Protein AF-D6CMJ1-F1 (afdb_monomer_lite)

pLDDT: mean 75.97, std 18.3, range [35.62, 95.44]

Foldseek 3Di:
DDDWDKDKDWDQAQFWIKIWIATPPGDIDIDIWGQAKAWDPDCPVVVVCVVVVNDQWDWDADPNTTIITGHVRVVVPGDPDCVNHPDPPPPPPPPDDPDDDDDDDD

Structure (mmCIF, N/CA/C/O backbone):
data_AF-D6CMJ1-F1
#
_entry.id   AF-D6CMJ1-F1
#
loop_
_atom_site.group_PDB
_atom_site.id
_atom_site.type_symbol
_atom_site.label_atom_id
_atom_site.label_alt_id
_atom_site.label_comp_id
_atom_site.label_asym_id
_atom_site.label_entity_id
_atom_site.label_seq_id
_atom_site.pdbx_PDB_ins_code
_atom_site.Cartn_x
_atom_site.Cartn_y
_atom_site.Cartn_z
_atom_site.occupancy
_atom_site.B_iso_or_equiv
_atom_site.auth_seq_id
_atom_site.auth_comp_id
_atom_site.auth_asym_id
_atom_site.auth_atom_id
_atom_site.pdbx_PDB_model_num
ATOM 1 N N . MET A 1 1 ? -1.818 -1.171 -29.687 1.00 61.31 1 MET A N 1
ATOM 2 C CA . MET A 1 1 ? -1.614 -0.853 -28.257 1.00 61.31 1 MET A CA 1
ATOM 3 C C . MET A 1 1 ? -0.460 -1.715 -27.769 1.00 61.31 1 MET A C 1
ATOM 5 O O . MET A 1 1 ? -0.525 -2.919 -27.978 1.00 61.31 1 MET A O 1
ATOM 9 N N . ALA A 1 2 ? 0.617 -1.130 -27.243 1.00 77.62 2 ALA A N 1
ATOM 10 C CA . ALA A 1 2 ? 1.718 -1.914 -26.682 1.00 77.62 2 ALA A CA 1
ATOM 11 C C . ALA A 1 2 ? 1.288 -2.490 -25.324 1.00 77.62 2 ALA A C 1
ATOM 13 O O . ALA A 1 2 ? 0.686 -1.778 -24.522 1.00 77.62 2 ALA A O 1
ATOM 14 N N . VAL A 1 3 ? 1.559 -3.773 -25.086 1.00 80.19 3 VAL A N 1
ATOM 15 C CA . VAL A 1 3 ? 1.298 -4.420 -23.794 1.00 80.19 3 VAL A CA 1
ATOM 16 C C . VAL A 1 3 ? 2.490 -4.140 -22.886 1.00 80.19 3 VAL A C 1
ATOM 18 O O . VAL A 1 3 ? 3.606 -4.533 -23.218 1.00 80.19 3 VAL A O 1
ATOM 21 N N . ILE A 1 4 ? 2.260 -3.473 -21.755 1.00 80.88 4 ILE A N 1
ATOM 22 C CA . ILE A 1 4 ? 3.272 -3.321 -20.704 1.00 80.88 4 ILE A CA 1
ATOM 23 C C . ILE A 1 4 ? 3.167 -4.543 -19.791 1.00 80.88 4 ILE A C 1
ATOM 25 O O . ILE A 1 4 ? 2.099 -4.810 -19.240 1.00 80.88 4 ILE A O 1
ATOM 29 N N . ARG A 1 5 ? 4.263 -5.294 -19.655 1.00 87.94 5 ARG A N 1
ATOM 30 C CA . ARG A 1 5 ? 4.379 -6.400 -18.701 1.00 87.94 5 ARG A CA 1
ATOM 31 C C . ARG A 1 5 ? 5.159 -5.947 -17.478 1.00 87.94 5 ARG A C 1
ATOM 33 O O . ARG A 1 5 ? 6.127 -5.199 -17.603 1.00 87.94 5 ARG A O 1
ATOM 40 N N . PHE A 1 6 ? 4.720 -6.427 -16.322 1.00 89.25 6 PHE A N 1
ATOM 41 C CA . PHE A 1 6 ? 5.407 -6.245 -15.055 1.00 89.25 6 PHE A CA 1
ATOM 42 C C . PHE A 1 6 ? 5.848 -7.607 -14.537 1.00 89.25 6 PHE A C 1
ATOM 44 O O . PHE A 1 6 ? 5.040 -8.535 -14.476 1.00 89.25 6 PHE A O 1
ATOM 51 N N . ASN A 1 7 ? 7.111 -7.705 -14.144 1.00 90.38 7 ASN A N 1
ATOM 52 C CA . ASN A 1 7 ? 7.606 -8.809 -13.337 1.00 90.38 7 ASN A CA 1
ATOM 53 C C . ASN A 1 7 ? 7.475 -8.377 -11.877 1.00 90.38 7 ASN A C 1
ATOM 55 O O . ASN A 1 7 ? 7.962 -7.307 -11.522 1.00 90.38 7 ASN A O 1
ATOM 59 N N . LEU A 1 8 ? 6.781 -9.168 -11.058 1.00 93.81 8 LEU A N 1
ATOM 60 C CA . LEU A 1 8 ? 6.496 -8.851 -9.659 1.00 93.81 8 LEU A CA 1
ATOM 61 C C . LEU A 1 8 ? 6.908 -10.023 -8.766 1.00 93.81 8 LEU A C 1
ATOM 63 O O . LEU A 1 8 ? 6.419 -11.139 -8.938 1.00 93.81 8 LEU A O 1
ATOM 67 N N . GLY A 1 9 ? 7.771 -9.749 -7.793 1.00 94.38 9 GLY A N 1
ATOM 68 C CA . GLY A 1 9 ? 8.069 -10.631 -6.669 1.00 94.38 9 GLY A CA 1
ATOM 69 C C . GLY A 1 9 ? 7.461 -10.073 -5.385 1.00 94.38 9 GLY A C 1
ATOM 70 O O . GLY A 1 9 ? 7.625 -8.890 -5.088 1.00 94.38 9 GLY A O 1
ATOM 71 N N . LEU A 1 10 ? 6.771 -10.922 -4.621 1.00 94.00 10 LEU A N 1
ATOM 72 C CA . LEU A 1 10 ? 6.182 -10.571 -3.328 1.00 94.00 10 LEU A CA 1
ATOM 73 C C . LEU A 1 10 ? 6.702 -11.513 -2.238 1.00 94.00 10 LEU A C 1
ATOM 75 O O . LEU A 1 10 ? 6.622 -12.731 -2.378 1.00 94.00 10 LEU A O 1
ATOM 79 N N . ASP A 1 11 ? 7.191 -10.933 -1.146 1.00 90.94 11 ASP A N 1
ATOM 80 C CA . ASP A 1 1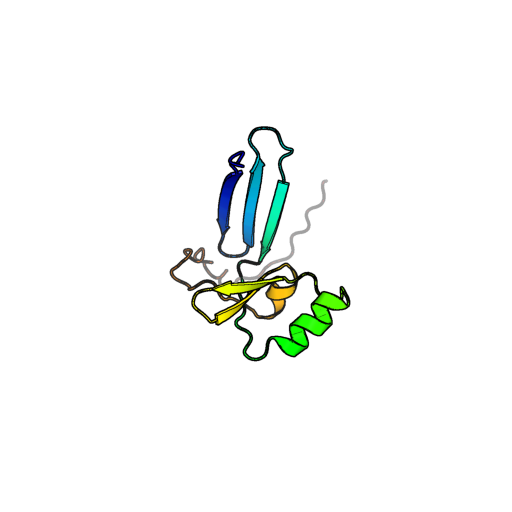1 ? 7.508 -11.612 0.111 1.00 90.94 11 ASP A CA 1
ATOM 81 C C . ASP A 1 11 ? 6.558 -11.079 1.185 1.00 90.94 11 ASP A C 1
ATOM 83 O O . ASP A 1 11 ? 6.734 -9.976 1.709 1.00 90.94 11 ASP A O 1
ATOM 87 N N . VAL A 1 12 ? 5.505 -11.842 1.469 1.00 87.44 12 VAL A N 1
ATOM 88 C CA . VAL A 1 12 ? 4.499 -11.467 2.461 1.00 87.44 12 VAL A CA 1
ATOM 89 C C . VAL A 1 12 ? 4.912 -12.070 3.799 1.00 87.44 12 VAL A C 1
ATOM 91 O O . VAL A 1 12 ? 4.802 -13.276 4.015 1.00 87.44 12 VAL A O 1
ATOM 94 N N . GLY A 1 13 ? 5.417 -11.222 4.693 1.00 82.38 13 GLY A N 1
ATOM 95 C CA . GLY A 1 13 ? 5.846 -11.602 6.032 1.00 82.38 13 GLY A CA 1
ATOM 96 C C . GLY A 1 13 ? 4.873 -11.141 7.114 1.00 82.38 13 GLY A C 1
ATOM 97 O O . GLY A 1 13 ? 4.072 -10.229 6.921 1.00 82.38 13 GLY A O 1
ATOM 98 N N . TYR A 1 14 ? 4.976 -11.755 8.294 1.00 76.56 14 TYR A N 1
ATOM 99 C CA . TYR A 1 14 ? 4.093 -11.469 9.430 1.00 76.56 14 TYR A CA 1
ATOM 100 C C . TYR A 1 14 ? 4.154 -9.997 9.884 1.00 76.56 14 TYR A C 1
ATOM 102 O O . TYR A 1 14 ? 3.133 -9.402 10.205 1.00 76.56 14 TYR A O 1
ATOM 110 N N . GLY A 1 15 ? 5.350 -9.397 9.899 1.00 80.44 15 GLY A N 1
ATOM 111 C CA . GLY A 1 15 ? 5.524 -7.987 10.267 1.00 80.44 15 GLY A CA 1
ATOM 112 C C . GLY A 1 15 ? 5.495 -7.031 9.076 1.00 80.44 15 GLY A C 1
ATOM 113 O O . GLY A 1 15 ? 4.952 -5.937 9.178 1.00 80.44 15 GLY A O 1
ATOM 114 N N . ASN A 1 16 ? 6.076 -7.446 7.951 1.00 87.06 16 ASN A N 1
ATOM 115 C CA . ASN A 1 16 ? 6.250 -6.598 6.778 1.00 87.06 16 ASN A CA 1
ATOM 116 C C . ASN A 1 16 ? 5.995 -7.385 5.499 1.00 87.06 16 ASN A C 1
ATOM 118 O O . ASN A 1 16 ? 6.396 -8.546 5.395 1.00 87.06 16 ASN A O 1
ATOM 122 N N . THR A 1 17 ? 5.422 -6.709 4.514 1.00 89.50 17 THR A N 1
ATOM 123 C CA . THR A 1 17 ? 5.306 -7.176 3.138 1.00 89.50 17 THR A CA 1
ATOM 124 C C . THR A 1 17 ? 6.331 -6.439 2.292 1.00 89.50 17 THR A C 1
ATOM 126 O O . THR A 1 17 ? 6.445 -5.213 2.361 1.00 89.50 17 THR A O 1
ATOM 129 N N . LYS A 1 18 ? 7.098 -7.192 1.506 1.00 92.69 18 LYS A N 1
ATOM 130 C CA . LYS A 1 18 ? 8.097 -6.657 0.583 1.00 92.69 18 LYS A CA 1
ATOM 131 C C . LYS A 1 18 ? 7.666 -6.949 -0.843 1.00 92.69 18 LYS A C 1
ATOM 133 O O . LYS A 1 18 ? 7.256 -8.066 -1.153 1.00 92.69 18 LYS A O 1
ATOM 138 N N . GLY A 1 19 ? 7.778 -5.950 -1.700 1.00 94.31 19 GLY A N 1
ATOM 139 C CA . GLY A 1 19 ? 7.531 -6.081 -3.127 1.00 94.31 19 GLY A CA 1
ATOM 140 C C . GLY A 1 19 ? 8.750 -5.640 -3.913 1.00 94.31 19 GLY A C 1
ATOM 141 O O . GLY A 1 19 ? 9.401 -4.664 -3.543 1.00 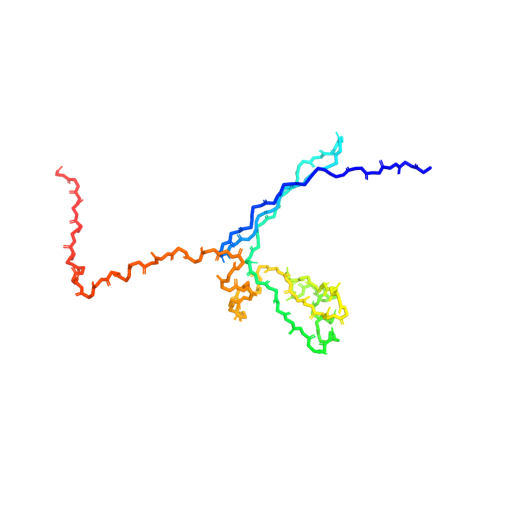94.31 19 GLY A O 1
ATOM 142 N N . VAL A 1 20 ? 9.038 -6.349 -4.997 1.00 95.44 20 VAL A N 1
ATOM 143 C CA . VAL A 1 20 ? 10.031 -5.963 -5.999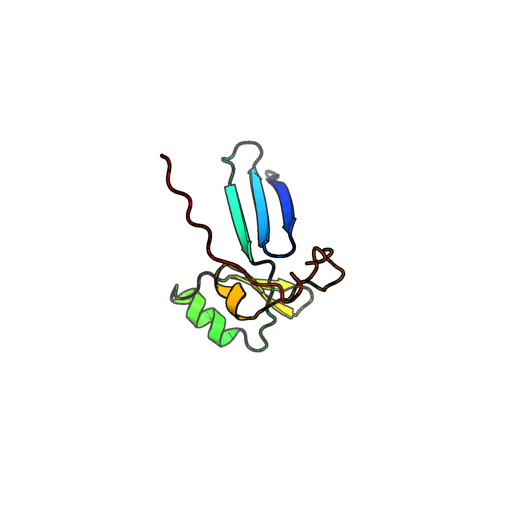 1.00 95.44 20 VAL A CA 1
ATOM 144 C C . VAL A 1 20 ? 9.369 -6.063 -7.363 1.00 95.44 20 VAL A C 1
ATOM 146 O O . VAL A 1 20 ? 8.756 -7.088 -7.666 1.00 95.44 20 VAL A O 1
ATOM 149 N N . TRP A 1 21 ? 9.455 -5.014 -8.177 1.00 95.19 21 TRP A N 1
ATOM 150 C CA . TRP A 1 21 ? 8.874 -5.025 -9.513 1.00 95.19 21 TRP A CA 1
ATOM 151 C C . TRP A 1 21 ? 9.721 -4.292 -10.545 1.00 95.19 21 TRP A C 1
ATOM 153 O O . TRP A 1 21 ? 10.442 -3.346 -10.239 1.00 95.19 21 TRP A O 1
ATOM 163 N N . SER A 1 22 ? 9.586 -4.713 -11.796 1.00 94.38 22 SER A N 1
ATOM 164 C CA . SER A 1 22 ? 10.187 -4.061 -12.957 1.00 94.38 22 SER A CA 1
ATOM 165 C C . SER A 1 22 ? 9.294 -4.240 -14.183 1.00 94.38 22 SER A C 1
ATOM 1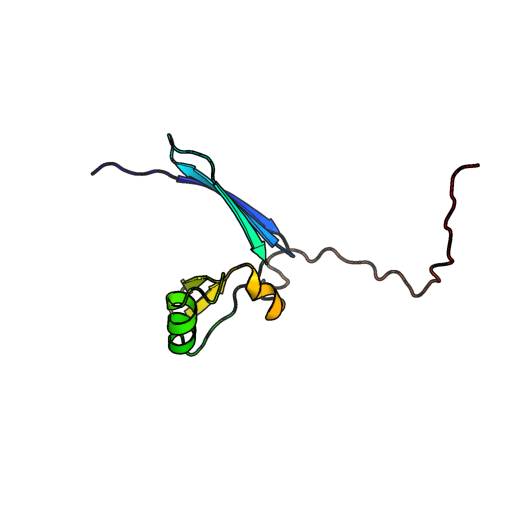67 O O . SER A 1 22 ? 8.418 -5.109 -14.218 1.00 94.38 22 SER A O 1
ATOM 169 N N . THR A 1 23 ? 9.502 -3.408 -15.202 1.00 91.56 23 THR A N 1
ATOM 170 C CA . THR A 1 23 ? 9.016 -3.714 -16.559 1.00 91.56 23 THR A CA 1
ATOM 171 C C . THR A 1 23 ? 10.111 -4.448 -17.327 1.00 91.56 23 THR A C 1
ATOM 173 O O . THR A 1 23 ? 11.275 -4.355 -16.948 1.00 91.56 23 THR A O 1
ATOM 176 N N . ASP A 1 24 ? 9.769 -5.135 -18.422 1.00 82.25 24 ASP A N 1
ATOM 177 C CA . ASP A 1 24 ? 10.723 -5.941 -19.213 1.00 82.25 24 ASP A CA 1
ATOM 178 C C . ASP A 1 24 ? 12.018 -5.194 -19.614 1.00 82.25 24 ASP A C 1
ATOM 180 O O . ASP A 1 24 ? 13.050 -5.823 -19.829 1.00 82.25 24 ASP A O 1
ATOM 184 N N . ALA A 1 25 ? 11.978 -3.860 -19.707 1.00 78.88 25 ALA A N 1
ATOM 185 C CA . ALA A 1 25 ? 13.122 -3.010 -20.053 1.00 78.88 25 ALA A CA 1
ATOM 186 C C . ALA A 1 25 ? 13.380 -1.870 -19.044 1.00 78.88 25 ALA A C 1
ATOM 188 O O . ALA A 1 25 ? 14.150 -0.955 -19.337 1.00 78.88 25 ALA A O 1
ATOM 189 N N . GLY A 1 26 ? 12.702 -1.875 -17.894 1.00 83.00 26 GLY A N 1
ATOM 190 C CA . GLY A 1 26 ? 12.757 -0.791 -16.911 1.00 83.00 26 GLY A CA 1
ATOM 191 C C . GLY A 1 26 ? 13.637 -1.106 -15.701 1.00 83.00 26 GLY A C 1
ATOM 192 O O . GLY A 1 26 ? 14.000 -2.262 -15.485 1.00 83.00 26 GLY A O 1
ATOM 193 N N . PRO A 1 27 ? 13.969 -0.085 -14.891 1.00 88.31 27 PRO A N 1
ATOM 194 C CA . PRO A 1 27 ? 14.670 -0.296 -13.633 1.00 88.31 27 PRO A CA 1
ATOM 195 C C . PRO A 1 27 ? 13.837 -1.150 -12.670 1.00 88.31 27 PRO A C 1
ATOM 197 O O . PRO A 1 27 ? 12.606 -1.202 -12.748 1.00 88.31 27 PRO A O 1
ATOM 200 N N . GLU A 1 28 ? 14.531 -1.813 -11.750 1.00 93.00 28 GLU A N 1
ATOM 201 C CA . GLU A 1 28 ? 13.903 -2.473 -10.613 1.00 93.00 28 GLU A CA 1
ATOM 202 C C . GLU A 1 28 ? 13.481 -1.436 -9.569 1.00 93.00 28 GLU A C 1
ATOM 204 O O . GLU A 1 28 ? 14.196 -0.470 -9.289 1.00 93.00 28 GLU A O 1
ATOM 209 N N . HIS A 1 29 ? 12.311 -1.658 -8.989 1.00 93.38 29 HIS A N 1
ATOM 210 C CA . HIS A 1 29 ? 11.759 -0.896 -7.886 1.00 93.38 29 HIS A CA 1
ATOM 211 C C . HIS A 1 29 ? 11.442 -1.842 -6.737 1.00 93.38 29 HIS A C 1
ATOM 213 O O . HIS A 1 29 ? 11.055 -2.991 -6.956 1.00 93.38 29 HIS A O 1
ATOM 219 N N . ASN A 1 30 ? 11.555 -1.352 -5.508 1.00 93.94 30 ASN A N 1
ATOM 220 C CA . ASN A 1 30 ? 11.249 -2.129 -4.321 1.00 93.94 30 ASN A CA 1
ATOM 221 C C . ASN A 1 30 ? 10.464 -1.309 -3.298 1.00 93.94 30 ASN A C 1
ATOM 223 O O . ASN A 1 30 ? 10.576 -0.086 -3.225 1.00 93.94 30 ASN A O 1
ATOM 227 N N . VAL A 1 31 ? 9.689 -2.009 -2.476 1.00 92.50 31 VAL A N 1
ATOM 228 C CA . VAL A 1 31 ? 8.952 -1.426 -1.358 1.00 92.50 31 VAL A CA 1
ATOM 229 C C . VAL A 1 31 ? 8.937 -2.398 -0.186 1.00 92.50 31 VAL A C 1
ATOM 231 O O . VAL A 1 31 ? 8.905 -3.615 -0.373 1.00 92.50 31 VAL A O 1
ATOM 234 N N . ILE A 1 32 ? 8.969 -1.857 1.027 1.00 91.12 32 ILE A N 1
ATOM 235 C CA . ILE A 1 32 ? 8.748 -2.598 2.266 1.00 91.12 32 ILE A CA 1
ATOM 236 C C . ILE A 1 32 ? 7.715 -1.807 3.057 1.00 91.12 32 ILE A C 1
ATOM 238 O O . ILE A 1 32 ? 7.957 -0.647 3.383 1.00 91.12 32 ILE A O 1
ATOM 242 N N . ILE A 1 33 ? 6.579 -2.429 3.351 1.00 90.81 33 ILE A N 1
ATOM 243 C CA . ILE A 1 33 ? 5.516 -1.835 4.165 1.00 90.81 33 ILE A CA 1
ATOM 244 C C . ILE A 1 33 ? 5.152 -2.767 5.319 1.00 90.81 33 ILE A C 1
ATOM 246 O O . ILE A 1 33 ? 5.310 -3.985 5.185 1.00 90.81 33 ILE A O 1
ATOM 250 N N . PRO A 1 34 ? 4.632 -2.230 6.434 1.00 89.31 34 PRO A N 1
ATOM 251 C CA . PRO A 1 34 ? 3.944 -3.031 7.429 1.00 89.31 34 PRO A CA 1
ATOM 252 C C . PRO A 1 34 ? 2.874 -3.904 6.775 1.00 89.31 34 PRO A C 1
ATOM 254 O O . PRO A 1 34 ? 2.162 -3.474 5.866 1.00 89.31 34 PRO A O 1
ATOM 257 N N . SER A 1 35 ? 2.736 -5.131 7.261 1.00 88.06 35 SER A N 1
ATOM 258 C CA . SER A 1 35 ? 1.685 -6.051 6.821 1.00 88.06 35 SER A CA 1
ATOM 259 C C . SER A 1 35 ? 0.336 -5.708 7.466 1.00 88.06 35 SER A C 1
ATOM 261 O O . SER A 1 35 ? -0.232 -6.485 8.238 1.00 88.06 35 SER A O 1
ATOM 263 N N . VAL A 1 36 ? -0.145 -4.495 7.193 1.00 87.25 36 VAL A N 1
ATOM 264 C CA . VAL A 1 36 ? -1.329 -3.891 7.810 1.00 87.25 36 VAL A CA 1
ATOM 265 C C . VAL A 1 36 ? -2.130 -3.153 6.742 1.00 87.25 36 VAL A C 1
ATOM 267 O O . VAL A 1 36 ? -1.620 -2.233 6.101 1.00 87.25 36 VAL A O 1
ATOM 270 N N . ALA A 1 37 ? -3.391 -3.550 6.589 1.00 88.25 37 ALA A N 1
ATOM 271 C CA . ALA A 1 37 ? -4.394 -2.862 5.787 1.00 88.25 37 ALA A CA 1
ATOM 272 C C . ALA A 1 37 ? -5.532 -2.443 6.718 1.00 88.25 37 ALA A C 1
ATOM 274 O O . ALA A 1 37 ? -6.185 -3.306 7.294 1.00 88.25 37 ALA A O 1
ATOM 275 N N . HIS A 1 38 ? -5.735 -1.144 6.924 1.00 86.69 38 HIS A N 1
ATOM 276 C CA . HIS A 1 38 ? -6.732 -0.651 7.873 1.00 86.69 38 HIS A CA 1
ATOM 277 C C . HIS A 1 38 ? -7.982 -0.145 7.151 1.00 86.69 38 HIS A C 1
ATOM 279 O O . HIS A 1 38 ? -7.898 0.806 6.378 1.00 86.69 38 HIS A O 1
ATOM 285 N N . GLU A 1 39 ? -9.137 -0.752 7.428 1.00 88.19 39 GLU A N 1
ATOM 286 C CA . GLU A 1 39 ? -10.410 -0.354 6.819 1.00 88.19 39 GLU A CA 1
ATOM 287 C C . GLU A 1 39 ? -10.848 1.034 7.322 1.00 88.19 39 GLU A C 1
ATOM 289 O O . GLU A 1 39 ? -11.025 1.248 8.525 1.00 88.19 39 GLU A O 1
ATOM 294 N N . ILE A 1 40 ? -11.090 1.968 6.399 1.00 84.62 40 ILE A N 1
ATOM 295 C CA . ILE A 1 40 ? -11.614 3.307 6.687 1.00 84.62 40 ILE A CA 1
ATOM 296 C C . ILE A 1 40 ? -13.072 3.408 6.240 1.00 84.62 40 ILE A C 1
ATOM 298 O O . ILE A 1 40 ? -13.435 3.079 5.112 1.00 84.62 40 ILE A O 1
ATOM 302 N N . ARG A 1 41 ? -13.924 3.931 7.130 1.00 72.94 41 ARG A N 1
ATOM 303 C CA . ARG A 1 41 ? -15.365 4.094 6.871 1.00 72.94 41 ARG A CA 1
ATOM 304 C C . ARG A 1 41 ? -15.728 5.389 6.143 1.00 72.94 41 ARG A C 1
ATOM 306 O O . ARG A 1 41 ? -16.702 5.387 5.396 1.00 72.94 41 ARG A O 1
ATOM 313 N N . ASP A 1 42 ? -14.967 6.467 6.346 1.00 82.31 42 ASP A N 1
ATOM 314 C CA . ASP A 1 42 ? -15.132 7.732 5.619 1.00 82.31 42 ASP A CA 1
ATOM 315 C C . ASP A 1 42 ? -13.818 8.140 4.924 1.00 82.31 42 ASP A C 1
ATOM 317 O O . ASP A 1 42 ? -12.881 8.591 5.583 1.00 82.31 42 ASP A O 1
ATOM 321 N N . PRO A 1 43 ? -13.715 7.985 3.593 1.00 82.19 43 PRO A N 1
ATOM 322 C CA . PRO A 1 43 ? -12.495 8.302 2.860 1.00 82.19 43 PRO A CA 1
ATOM 323 C C . PRO A 1 43 ? -12.246 9.812 2.682 1.00 82.19 43 PRO A C 1
ATOM 325 O O . PRO A 1 43 ? -11.166 10.189 2.225 1.00 82.19 43 PRO A O 1
ATOM 328 N N . LYS A 1 44 ? -13.200 10.702 3.009 1.00 83.19 44 LYS A N 1
ATOM 329 C CA . LYS A 1 44 ? -13.054 12.153 2.757 1.00 83.19 44 LYS A CA 1
ATOM 330 C C . LYS A 1 44 ? -11.906 12.786 3.537 1.00 83.19 44 LYS A C 1
ATOM 332 O O . LYS A 1 44 ? -11.121 13.530 2.947 1.00 83.19 44 LYS A O 1
ATOM 337 N N . ASP A 1 45 ? -11.788 12.463 4.821 1.00 75.94 45 ASP A N 1
ATOM 338 C CA . ASP A 1 45 ? -10.719 12.983 5.683 1.00 75.94 45 ASP A CA 1
ATOM 339 C C . ASP A 1 45 ? -9.348 12.531 5.178 1.00 75.94 45 ASP A C 1
ATOM 341 O O . ASP A 1 45 ? -8.376 13.287 5.160 1.00 75.94 45 ASP A O 1
ATOM 345 N N . TYR A 1 46 ? -9.299 11.308 4.660 1.00 82.00 46 TYR A N 1
ATOM 346 C CA . TYR A 1 46 ? -8.085 10.742 4.119 1.00 82.00 46 TYR A CA 1
ATOM 347 C C . TYR A 1 46 ? -7.656 11.392 2.802 1.00 82.00 46 TYR A C 1
ATOM 349 O O . TYR A 1 46 ? -6.484 11.712 2.607 1.00 82.00 46 TYR A O 1
ATOM 357 N N . HIS A 1 47 ? -8.603 11.651 1.899 1.00 82.25 47 HIS A N 1
ATOM 358 C CA . HIS A 1 47 ? -8.310 12.366 0.660 1.00 82.25 47 HIS A CA 1
ATOM 359 C C . HIS A 1 47 ? -7.736 13.763 0.917 1.00 82.25 47 HIS A C 1
ATOM 361 O O . HIS A 1 47 ? -6.862 14.199 0.164 1.00 82.25 47 HIS A O 1
ATOM 367 N N . ALA A 1 48 ? -8.181 14.450 1.973 1.00 81.38 48 ALA A N 1
ATOM 368 C CA . ALA A 1 48 ? -7.627 15.742 2.365 1.00 81.38 48 ALA A CA 1
ATOM 369 C C . ALA A 1 48 ? -6.162 15.618 2.825 1.00 81.38 48 ALA A C 1
ATOM 371 O O . ALA A 1 48 ? -5.312 16.364 2.336 1.00 81.38 48 ALA A O 1
ATOM 372 N N . LEU A 1 49 ? -5.853 14.638 3.683 1.00 81.56 49 LEU A N 1
ATOM 373 C CA . LEU A 1 49 ? -4.485 14.360 4.144 1.00 81.56 49 LEU A CA 1
ATOM 374 C C . LEU A 1 49 ? -3.550 13.984 2.987 1.00 81.56 49 LEU A C 1
ATOM 376 O O . LEU A 1 49 ? -2.452 14.533 2.875 1.00 81.56 49 LEU A O 1
ATOM 380 N N . ALA A 1 50 ? -3.997 13.094 2.096 1.00 80.50 50 ALA A N 1
ATOM 381 C CA . ALA A 1 50 ? -3.234 12.670 0.924 1.00 80.50 50 ALA A CA 1
ATOM 382 C C . ALA A 1 50 ? -2.972 13.839 -0.038 1.00 80.50 50 ALA A C 1
ATOM 384 O O . ALA A 1 50 ? -1.845 14.033 -0.490 1.00 80.50 50 ALA A O 1
ATOM 385 N N . SER A 1 51 ? -3.985 14.671 -0.303 1.00 82.75 51 SER A N 1
ATOM 386 C CA . SER A 1 51 ? -3.852 15.837 -1.193 1.00 82.75 51 SER A CA 1
ATOM 387 C C . SER A 1 51 ? -2.918 16.910 -0.628 1.00 82.75 51 SER A C 1
ATOM 389 O O . SER A 1 51 ? -2.287 17.639 -1.390 1.00 82.75 51 SER A O 1
ATOM 391 N N . ALA A 1 52 ? -2.813 17.001 0.699 1.00 85.38 52 ALA A N 1
ATOM 392 C CA . ALA A 1 52 ? -1.883 17.890 1.388 1.00 85.38 52 ALA A CA 1
ATOM 393 C C . ALA A 1 52 ? -0.466 17.297 1.537 1.00 85.38 52 ALA A C 1
ATOM 395 O O . ALA A 1 52 ? 0.415 17.974 2.068 1.00 85.38 52 ALA A O 1
ATOM 396 N N . GLY A 1 53 ? -0.234 16.050 1.104 1.00 83.88 53 GLY A N 1
ATOM 397 C CA . GLY A 1 53 ? 1.040 15.346 1.295 1.00 83.88 53 GLY A CA 1
ATOM 398 C C . GLY A 1 53 ? 1.365 15.067 2.767 1.00 83.88 53 GLY A C 1
ATOM 399 O O . GLY A 1 53 ? 2.532 14.973 3.135 1.00 83.88 53 GLY A O 1
ATOM 400 N N . GLN A 1 54 ? 0.342 14.990 3.620 1.00 85.38 54 GLN A N 1
ATOM 401 C CA . GLN A 1 54 ? 0.474 14.829 5.072 1.00 85.38 54 GLN A CA 1
ATOM 402 C C . GLN A 1 54 ? 0.405 13.368 5.528 1.00 85.38 54 GLN A C 1
ATOM 404 O O . GLN A 1 54 ? 0.418 13.099 6.726 1.00 85.38 54 GLN A O 1
ATOM 409 N N . THR A 1 55 ? 0.316 12.433 4.586 1.00 85.56 55 THR A N 1
ATOM 410 C CA . THR A 1 55 ? 0.348 10.997 4.852 1.00 85.56 55 THR A CA 1
ATOM 411 C C . THR A 1 55 ? 1.229 10.295 3.824 1.00 85.56 55 THR A C 1
ATOM 413 O O . THR A 1 55 ? 1.279 10.699 2.661 1.00 85.56 55 THR A O 1
ATOM 416 N N . ASP A 1 56 ? 1.945 9.267 4.271 1.00 86.88 56 ASP A N 1
ATOM 417 C CA . ASP A 1 56 ? 2.716 8.336 3.439 1.00 86.88 56 ASP A CA 1
ATOM 418 C C . ASP A 1 56 ? 1.943 7.039 3.146 1.00 86.88 56 ASP A C 1
ATOM 420 O O . ASP A 1 56 ? 2.469 6.091 2.558 1.00 86.88 56 ASP A O 1
ATOM 424 N N . GLU A 1 57 ? 0.683 7.001 3.560 1.00 89.81 57 GLU A N 1
ATOM 425 C CA . GLU A 1 57 ? -0.230 5.907 3.325 1.00 89.81 57 GLU A CA 1
ATOM 426 C C . GLU A 1 57 ? -0.988 6.100 1.996 1.00 89.81 57 GLU A C 1
ATOM 428 O O . GLU A 1 57 ? -1.138 7.203 1.460 1.00 89.81 57 GLU A O 1
ATOM 433 N N . VAL A 1 58 ? -1.491 4.994 1.457 1.00 89.25 58 VAL A N 1
ATOM 434 C CA . VAL A 1 58 ? -2.219 4.916 0.194 1.00 89.25 58 VAL A CA 1
ATOM 435 C C . VAL A 1 58 ? -3.613 4.362 0.457 1.00 89.25 58 VAL A C 1
ATOM 437 O O . VAL A 1 58 ? -3.758 3.267 1.001 1.00 89.25 58 VAL A O 1
ATOM 440 N N . LEU A 1 59 ? -4.637 5.091 0.005 1.00 90.06 59 LEU A N 1
ATOM 441 C CA . LEU A 1 59 ? -6.018 4.614 -0.008 1.00 90.06 59 LEU A CA 1
ATOM 442 C C . LEU A 1 59 ? -6.217 3.646 -1.174 1.00 90.06 59 LEU A C 1
ATOM 444 O O . LEU A 1 59 ? -6.068 4.020 -2.341 1.00 90.06 59 LEU A O 1
ATOM 448 N N . VAL A 1 60 ? -6.605 2.419 -0.860 1.00 90.25 60 VAL A N 1
ATOM 449 C CA . VAL A 1 60 ? -6.941 1.378 -1.829 1.00 90.25 60 VAL A CA 1
ATOM 450 C C . VAL A 1 60 ? -8.399 0.966 -1.669 1.00 90.25 60 VAL A C 1
ATOM 452 O O . VAL A 1 60 ? -8.984 1.076 -0.592 1.00 90.25 60 VAL A O 1
ATOM 455 N N . ARG A 1 61 ? -9.013 0.507 -2.762 1.00 89.94 61 ARG A N 1
ATOM 456 C CA . ARG A 1 61 ? -10.381 -0.013 -2.751 1.00 89.94 61 ARG A CA 1
ATOM 457 C C . ARG A 1 61 ? -10.392 -1.456 -3.235 1.00 89.94 61 ARG A C 1
ATOM 459 O O . ARG A 1 61 ? -10.072 -1.704 -4.396 1.00 89.94 61 ARG A O 1
ATOM 466 N N . VAL A 1 62 ? -10.796 -2.379 -2.367 1.00 85.75 62 VAL A N 1
ATOM 467 C CA . VAL A 1 62 ? -10.874 -3.822 -2.643 1.00 85.75 62 VAL A CA 1
ATOM 468 C C . VAL A 1 62 ? -12.265 -4.312 -2.248 1.00 85.75 62 VAL A C 1
ATOM 470 O O . VAL A 1 62 ? -12.755 -3.981 -1.174 1.00 85.75 62 VAL A O 1
ATOM 473 N N . ASP A 1 63 ? -12.956 -5.025 -3.140 1.00 88.44 63 ASP A N 1
ATOM 474 C CA . ASP A 1 63 ? -14.296 -5.594 -2.897 1.00 88.44 63 ASP A CA 1
ATOM 475 C C . ASP A 1 63 ? -15.327 -4.609 -2.306 1.00 88.44 63 ASP A C 1
ATOM 477 O O . ASP A 1 63 ? -16.191 -4.953 -1.500 1.00 88.44 63 ASP A O 1
ATOM 481 N N . GLY A 1 64 ? -15.237 -3.341 -2.716 1.00 87.38 64 GLY A N 1
ATOM 482 C CA . GLY A 1 64 ? -16.132 -2.274 -2.270 1.00 87.38 64 GLY A CA 1
ATOM 483 C C . GLY A 1 64 ? -15.767 -1.629 -0.929 1.00 87.38 64 GLY A C 1
ATOM 484 O O . GLY A 1 64 ? -16.397 -0.629 -0.584 1.00 87.38 64 GLY A O 1
ATOM 485 N N . ARG A 1 65 ? -14.746 -2.128 -0.229 1.00 86.44 65 ARG A N 1
ATOM 486 C CA . ARG A 1 65 ? -14.198 -1.555 1.008 1.00 86.44 65 ARG A CA 1
ATOM 487 C C . ARG A 1 65 ? -13.043 -0.613 0.707 1.00 86.44 65 ARG A C 1
ATOM 489 O O . ARG A 1 65 ? -12.388 -0.754 -0.324 1.00 86.44 65 ARG A O 1
ATOM 496 N N . HIS A 1 66 ? -12.850 0.368 1.580 1.00 90.19 66 HIS A N 1
ATOM 497 C CA . HIS A 1 66 ? -11.724 1.287 1.513 1.00 90.19 66 HIS A CA 1
ATOM 498 C C . HIS A 1 66 ? -10.749 0.923 2.617 1.00 90.19 66 HIS A C 1
ATOM 500 O O . HIS A 1 66 ? -11.127 0.930 3.785 1.00 90.19 66 HIS A O 1
ATOM 506 N N . ASP A 1 67 ? -9.510 0.650 2.242 1.00 89.94 67 ASP A N 1
ATOM 507 C CA . ASP A 1 67 ? -8.436 0.327 3.167 1.00 89.94 67 ASP A CA 1
ATOM 508 C C . ASP A 1 67 ? -7.277 1.289 2.948 1.00 89.94 67 ASP A C 1
ATOM 510 O O . ASP A 1 67 ? -7.061 1.779 1.838 1.00 89.94 67 ASP A O 1
ATOM 514 N N . VAL A 1 68 ? -6.508 1.544 3.997 1.00 90.19 68 VAL A N 1
ATOM 515 C CA . VAL A 1 68 ? -5.226 2.239 3.886 1.00 90.19 68 VAL A CA 1
ATOM 516 C C . VAL A 1 68 ? -4.079 1.286 4.140 1.00 90.19 68 VAL A C 1
ATOM 518 O O . VAL A 1 68 ? -4.143 0.432 5.027 1.00 90.19 68 VAL A O 1
ATOM 521 N N . VAL A 1 69 ? -3.032 1.435 3.335 1.00 89.81 69 VAL A N 1
ATOM 522 C CA . VAL A 1 69 ? -1.781 0.671 3.401 1.00 89.81 69 VAL A CA 1
ATOM 523 C C . VAL A 1 69 ? -0.604 1.636 3.327 1.00 89.81 69 VAL A C 1
ATOM 525 O O . VAL A 1 69 ? -0.697 2.661 2.663 1.00 89.81 69 VAL A O 1
ATOM 528 N N . GLY A 1 70 ? 0.520 1.332 3.966 1.00 89.81 70 GLY A N 1
ATOM 529 C CA . GLY A 1 70 ? 1.705 2.192 3.906 1.00 89.81 70 GLY A CA 1
ATOM 530 C C . GLY A 1 70 ? 2.504 2.184 5.203 1.00 89.81 70 GLY A C 1
ATOM 531 O O . GLY A 1 70 ? 2.152 1.461 6.130 1.00 89.81 70 GLY A O 1
ATOM 532 N N . PRO A 1 71 ? 3.598 2.953 5.290 1.00 88.06 71 PRO A N 1
ATOM 533 C CA . PRO A 1 71 ? 4.486 2.904 6.446 1.00 88.06 71 PRO A CA 1
ATOM 534 C C . PRO A 1 71 ? 3.799 3.305 7.759 1.00 88.06 71 PRO A C 1
ATOM 536 O O . PRO A 1 71 ? 4.004 2.632 8.773 1.00 88.06 71 PRO A O 1
ATOM 539 N N . SER A 1 72 ? 2.946 4.336 7.748 1.00 88.62 72 SER A N 1
ATOM 540 C CA . SER A 1 72 ? 2.255 4.781 8.966 1.00 88.62 72 SER A CA 1
ATOM 541 C C . SER A 1 72 ? 1.158 3.831 9.449 1.00 88.62 72 SER A C 1
ATOM 543 O O . SER A 1 72 ? 0.800 3.890 10.626 1.00 88.62 72 SER A O 1
ATOM 545 N N . THR A 1 73 ? 0.713 2.854 8.644 1.00 88.56 73 THR A N 1
ATOM 546 C CA . THR A 1 73 ? -0.367 1.948 9.073 1.00 88.56 73 THR A CA 1
ATOM 547 C C . THR A 1 73 ? 0.033 1.022 10.218 1.00 88.56 73 THR A C 1
ATOM 549 O O . THR A 1 73 ? -0.836 0.470 10.892 1.00 88.56 73 THR A O 1
ATOM 552 N N . ALA A 1 74 ? 1.330 0.922 10.531 1.00 83.69 74 ALA A N 1
ATOM 553 C CA . ALA A 1 74 ? 1.832 0.240 11.722 1.00 83.69 74 ALA A CA 1
ATOM 554 C C . ALA A 1 74 ? 1.143 0.693 13.028 1.00 83.69 74 ALA A C 1
ATOM 556 O O . ALA A 1 74 ? 1.044 -0.098 13.970 1.00 83.69 74 ALA A O 1
ATOM 557 N N . VAL A 1 75 ? 0.646 1.937 13.098 1.00 84.56 75 VAL A N 1
ATOM 558 C CA . VAL A 1 75 ? -0.033 2.477 14.292 1.00 84.56 75 VAL A CA 1
ATOM 559 C C . VAL A 1 75 ? -1.400 1.843 14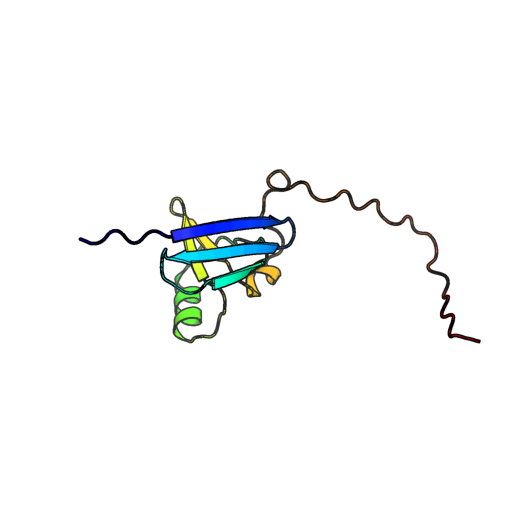.556 1.00 84.56 75 VAL A C 1
ATOM 561 O O . VAL A 1 75 ? -1.847 1.825 15.703 1.00 84.56 75 VAL A O 1
ATOM 564 N N . TYR A 1 76 ? -2.057 1.291 13.531 1.00 81.31 76 TYR A N 1
ATOM 565 C CA . TYR A 1 76 ? -3.381 0.671 13.655 1.00 81.31 76 TYR A CA 1
ATOM 566 C C . TYR A 1 76 ? -3.331 -0.755 14.222 1.00 81.31 76 TYR A C 1
ATOM 568 O O . TYR A 1 76 ? -4.368 -1.352 14.512 1.00 81.31 76 TYR A O 1
ATOM 576 N N . GLY A 1 77 ? -2.132 -1.302 14.429 1.00 68.75 77 GLY A N 1
ATOM 577 C CA . GLY A 1 77 ? -1.947 -2.665 14.909 1.00 68.75 77 GLY A CA 1
ATOM 578 C C . GLY A 1 77 ? -2.001 -3.694 13.780 1.00 68.75 77 GLY A C 1
ATOM 579 O O . GLY A 1 77 ? -1.657 -3.407 12.643 1.00 68.75 77 GLY A O 1
ATOM 580 N N . ARG A 1 78 ? -2.348 -4.941 14.108 1.00 63.31 78 ARG A N 1
ATOM 581 C CA . ARG A 1 78 ? -2.265 -6.075 13.171 1.00 63.31 78 ARG A CA 1
ATOM 582 C C . ARG A 1 78 ? -3.544 -6.192 12.345 1.00 63.31 78 ARG A C 1
ATOM 584 O O . ARG A 1 78 ? -4.627 -6.182 12.927 1.00 63.31 78 ARG A O 1
ATOM 591 N N . THR A 1 79 ? -3.423 -6.380 11.028 1.00 57.94 79 THR A N 1
ATOM 592 C CA . THR A 1 79 ? -4.594 -6.665 10.171 1.00 57.94 79 THR A CA 1
ATOM 593 C C . THR A 1 79 ? -4.426 -7.840 9.212 1.00 57.94 79 THR A C 1
ATOM 595 O O . THR A 1 79 ? -5.407 -8.251 8.598 1.00 57.94 79 THR A O 1
ATOM 598 N N . LEU A 1 80 ? -3.246 -8.464 9.115 1.00 58.28 80 LEU A N 1
ATOM 599 C CA . LEU A 1 80 ? -3.207 -9.801 8.523 1.00 58.28 80 LEU A CA 1
ATOM 600 C C . LEU A 1 80 ? -3.863 -10.796 9.479 1.00 58.28 80 LEU A C 1
ATOM 602 O O . LEU A 1 80 ? -3.541 -10.833 10.665 1.00 58.28 80 LEU A O 1
ATOM 606 N N . HIS A 1 81 ? -4.794 -11.583 8.940 1.00 56.81 81 HIS A N 1
ATOM 607 C CA . HIS A 1 81 ? -5.436 -12.682 9.651 1.00 56.81 81 HIS A CA 1
ATOM 608 C C . HIS A 1 81 ? -4.359 -13.594 10.252 1.00 56.81 81 HIS A C 1
ATOM 610 O O . HIS A 1 81 ? -3.385 -13.910 9.565 1.00 56.81 81 HIS A O 1
ATOM 616 N N . ASP A 1 82 ? -4.538 -14.043 11.498 1.00 59.44 82 ASP A N 1
ATOM 617 C CA . ASP A 1 82 ? -3.551 -14.876 12.209 1.00 59.44 82 ASP A CA 1
ATOM 618 C C . ASP A 1 82 ? -3.200 -16.171 11.438 1.00 59.44 82 ASP A C 1
ATOM 620 O O . ASP A 1 82 ? -2.108 -16.719 11.592 1.00 59.44 82 ASP A O 1
ATOM 624 N N . ASP A 1 83 ? -4.106 -16.616 10.558 1.00 56.91 83 ASP A N 1
ATOM 625 C CA . ASP A 1 83 ? -3.941 -17.796 9.696 1.00 56.91 83 ASP A CA 1
ATOM 626 C C . ASP A 1 83 ? -3.299 -17.504 8.327 1.00 56.91 83 ASP A C 1
ATOM 628 O O . ASP A 1 83 ? -2.964 -18.437 7.600 1.00 56.91 83 ASP A O 1
ATOM 632 N N . TYR A 1 84 ? -3.137 -16.234 7.935 1.00 57.94 84 TYR A N 1
ATOM 633 C CA . TYR A 1 84 ? -2.581 -15.875 6.622 1.00 57.94 84 TYR A CA 1
ATOM 634 C C . TYR A 1 84 ? -1.061 -16.056 6.581 1.00 57.94 84 TYR A C 1
ATOM 636 O O . TYR A 1 84 ? -0.486 -16.390 5.547 1.00 57.94 84 TYR A O 1
ATOM 644 N N . ILE A 1 85 ? -0.402 -15.850 7.723 1.00 59.28 85 ILE A N 1
ATOM 645 C CA . ILE A 1 85 ? 1.025 -16.096 7.916 1.00 59.28 85 ILE A CA 1
ATOM 646 C C . ILE A 1 85 ? 1.185 -16.657 9.314 1.00 59.28 85 ILE A C 1
ATOM 648 O O . ILE A 1 85 ? 0.835 -15.986 10.284 1.00 59.28 85 ILE A O 1
ATOM 652 N N . HIS A 1 86 ? 1.745 -17.863 9.424 1.00 55.41 86 HIS A N 1
ATOM 653 C CA . HIS A 1 86 ? 2.055 -18.442 10.723 1.00 55.41 86 HIS A CA 1
ATOM 654 C C . HIS A 1 86 ? 2.861 -17.444 11.552 1.00 55.41 86 HIS A C 1
ATOM 656 O O . HIS A 1 86 ? 4.011 -17.127 11.236 1.00 55.41 86 HIS A O 1
ATOM 662 N N . THR A 1 87 ? 2.245 -16.960 12.631 1.00 54.59 87 THR A N 1
ATOM 663 C CA . THR A 1 87 ? 2.965 -16.219 13.659 1.00 54.59 87 THR A CA 1
ATOM 664 C C . THR A 1 87 ? 4.086 -17.137 14.145 1.00 54.59 87 THR A C 1
ATOM 666 O O . THR A 1 87 ? 3.783 -18.249 14.593 1.00 54.59 87 THR A O 1
ATOM 669 N N . PRO A 1 88 ? 5.370 -16.740 14.062 1.00 55.34 88 PRO A N 1
ATOM 670 C CA . PRO A 1 88 ? 6.435 -17.527 14.657 1.00 55.34 88 PRO A CA 1
ATOM 671 C C . PRO A 1 88 ? 6.074 -17.714 16.124 1.00 55.34 88 PRO A C 1
ATOM 673 O O . PRO A 1 88 ? 5.826 -16.728 16.822 1.00 55.34 88 PRO A O 1
ATOM 676 N N . ALA A 1 89 ? 5.979 -18.961 16.584 1.00 53.88 89 ALA A N 1
ATOM 677 C CA . ALA A 1 89 ? 5.735 -19.237 17.986 1.00 53.88 89 ALA A CA 1
ATOM 678 C C . ALA A 1 89 ? 6.903 -18.640 18.774 1.00 53.88 89 ALA A C 1
ATOM 680 O O . ALA A 1 89 ? 7.970 -19.240 18.883 1.00 53.88 89 ALA A O 1
ATOM 681 N N . VAL A 1 90 ? 6.724 -17.427 19.294 1.00 48.78 90 VAL A N 1
ATOM 682 C CA . VAL A 1 90 ? 7.639 -16.881 20.279 1.00 48.78 90 VAL A CA 1
ATOM 683 C C . VAL A 1 90 ? 7.381 -17.730 21.509 1.00 48.78 90 VAL A C 1
ATOM 685 O O . VAL A 1 90 ? 6.411 -17.513 22.241 1.00 48.78 90 VAL A O 1
ATOM 688 N N . SER A 1 91 ? 8.210 -18.748 21.723 1.00 40.78 91 SER A N 1
ATOM 689 C CA . SER A 1 91 ? 8.391 -19.311 23.049 1.00 40.78 91 SER A CA 1
ATOM 690 C C . SER A 1 91 ? 8.692 -18.112 23.934 1.00 40.78 91 SER A C 1
ATOM 692 O O . SER A 1 91 ? 9.751 -17.498 23.816 1.00 40.78 91 SER A O 1
ATOM 694 N N . ARG A 1 92 ? 7.706 -17.701 24.745 1.00 42.16 92 ARG A N 1
ATOM 695 C CA . ARG A 1 92 ? 7.905 -16.693 25.786 1.00 42.16 92 ARG A CA 1
ATOM 696 C C . ARG A 1 92 ? 9.247 -17.031 26.432 1.00 42.16 92 ARG A C 1
ATOM 698 O O . ARG A 1 92 ? 9.366 -18.161 26.917 1.00 42.16 92 ARG A O 1
ATOM 705 N N . PRO A 1 93 ? 10.238 -16.122 26.458 1.00 42.62 93 PRO A N 1
ATOM 706 C CA . PRO A 1 93 ? 11.322 -16.300 27.394 1.00 42.62 93 PRO A CA 1
ATOM 707 C C . PRO A 1 93 ? 10.621 -16.364 28.744 1.00 42.62 93 PRO A C 1
ATOM 709 O O . PRO A 1 93 ? 9.963 -15.406 29.166 1.00 42.62 93 PRO A O 1
ATOM 712 N N . GLY A 1 94 ? 10.630 -17.550 29.352 1.00 35.62 94 GLY A N 1
ATOM 713 C CA . GLY A 1 94 ? 10.144 -17.720 30.705 1.00 35.62 94 GLY A CA 1
ATOM 714 C C . GLY A 1 94 ? 10.792 -16.635 31.550 1.00 35.62 94 GLY A C 1
ATOM 715 O O . GLY A 1 94 ? 11.951 -16.286 31.331 1.00 35.62 94 GLY A O 1
ATOM 716 N N . ARG A 1 95 ? 10.024 -16.055 32.474 1.00 41.47 95 ARG A N 1
ATOM 717 C CA . ARG A 1 95 ? 10.552 -15.176 33.518 1.00 41.47 95 ARG A CA 1
ATOM 718 C C . ARG A 1 95 ? 11.786 -15.841 34.134 1.00 41.47 95 AR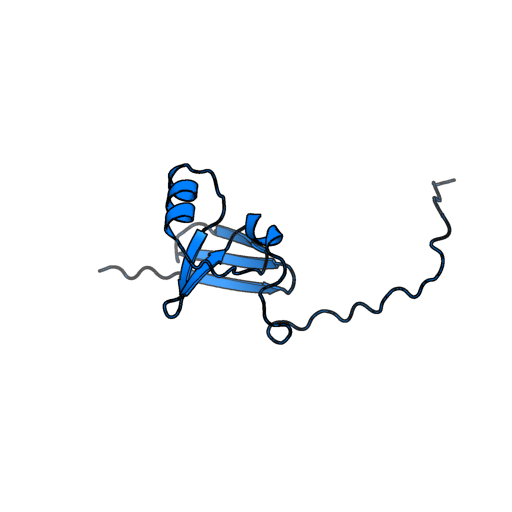G A C 1
ATOM 720 O O . ARG A 1 95 ? 11.662 -16.753 34.941 1.00 41.47 95 ARG A O 1
ATOM 727 N N . GLY A 1 96 ? 12.956 -15.395 33.709 1.00 38.81 96 GLY A N 1
ATOM 728 C CA . GLY A 1 96 ? 14.232 -16.013 34.018 1.00 38.81 96 GLY A CA 1
ATOM 729 C C . GLY A 1 96 ? 15.324 -14.997 33.753 1.00 38.81 96 GLY A C 1
ATOM 730 O O . GLY A 1 96 ? 15.987 -15.056 32.731 1.00 38.81 96 GLY A O 1
ATOM 731 N N . SER A 1 97 ? 15.409 -14.018 34.656 1.00 38.69 97 SER A N 1
ATOM 732 C CA . SER A 1 97 ? 16.603 -13.240 34.995 1.00 38.69 97 SER A CA 1
ATOM 733 C C . SER A 1 97 ? 17.608 -13.002 33.855 1.00 38.69 97 SER A C 1
ATOM 735 O O . SER A 1 97 ? 18.554 -13.769 33.685 1.00 38.69 97 SER A O 1
ATOM 737 N N . LEU A 1 98 ? 17.477 -11.877 33.144 1.00 36.91 98 LEU A N 1
ATOM 738 C CA . LEU A 1 98 ? 18.616 -11.278 32.443 1.00 36.91 98 LEU A CA 1
ATOM 739 C C . LEU A 1 98 ? 19.591 -10.762 33.509 1.00 36.91 98 LEU A C 1
ATOM 741 O O . LEU A 1 98 ? 19.482 -9.633 33.982 1.00 36.91 98 LEU A O 1
ATOM 745 N N . VAL A 1 99 ? 20.513 -11.624 33.936 1.00 41.94 99 VAL A N 1
ATOM 746 C CA . VAL A 1 99 ? 21.692 -11.194 34.686 1.00 41.94 99 VAL A CA 1
ATOM 747 C C . VAL A 1 99 ? 22.618 -10.497 33.695 1.00 41.94 99 VAL A C 1
ATOM 749 O O . VAL A 1 99 ? 23.000 -11.074 32.679 1.00 41.94 99 VAL A O 1
ATOM 752 N N . HIS A 1 100 ? 22.937 -9.239 33.997 1.00 44.84 100 HIS A N 1
ATOM 753 C CA . HIS A 1 100 ? 23.967 -8.445 33.339 1.00 44.84 100 HIS A CA 1
ATOM 754 C C . HIS A 1 100 ? 25.239 -9.259 33.069 1.00 44.84 100 HIS A C 1
ATOM 756 O O . HIS A 1 100 ? 25.809 -9.858 33.978 1.00 44.84 100 HIS A O 1
ATOM 762 N N . GLY A 1 101 ? 25.727 -9.188 31.834 1.00 36.88 101 GLY A N 1
ATOM 763 C CA . GLY A 1 101 ? 27.017 -9.736 31.438 1.00 36.88 101 GLY A CA 1
ATOM 764 C C . GLY A 1 101 ? 27.623 -8.912 30.313 1.00 36.88 101 GLY A C 1
ATOM 765 O O . GLY A 1 101 ? 27.735 -9.387 29.190 1.00 36.88 101 GLY A O 1
ATOM 766 N N . VAL A 1 102 ? 27.992 -7.663 30.604 1.00 46.06 102 VAL A N 1
ATOM 767 C CA . VAL A 1 102 ? 28.957 -6.934 29.775 1.00 46.06 102 VAL A CA 1
ATOM 768 C C . VAL A 1 102 ? 30.314 -7.597 30.005 1.00 46.06 102 VAL A C 1
ATOM 770 O O . VAL A 1 102 ? 30.893 -7.460 31.080 1.00 46.06 102 VAL A O 1
ATOM 773 N N . GLN A 1 103 ? 30.818 -8.331 29.016 1.00 38.50 103 GLN A N 1
ATOM 774 C CA . GLN A 1 103 ? 32.224 -8.727 28.949 1.00 38.50 103 GLN A CA 1
ATOM 775 C C . GLN A 1 103 ? 32.889 -7.925 27.832 1.00 38.50 103 GLN A C 1
ATOM 777 O O . GLN A 1 103 ? 32.716 -8.214 26.651 1.00 38.50 103 GLN A O 1
ATOM 782 N N . GLY A 1 104 ? 33.624 -6.883 28.226 1.00 38.59 104 GLY A N 1
ATOM 783 C CA . GLY A 1 104 ? 34.639 -6.266 27.375 1.00 38.59 104 GLY A CA 1
ATOM 784 C C . GLY A 1 104 ? 35.859 -7.190 27.217 1.00 38.59 104 GLY A C 1
ATOM 785 O O . GLY A 1 104 ? 36.021 -8.128 28.006 1.00 38.59 104 GLY A O 1
ATOM 786 N N . PRO A 1 105 ? 36.707 -6.963 26.199 1.00 51.03 105 PRO A N 1
ATOM 787 C CA . PRO A 1 105 ? 37.909 -7.761 25.985 1.00 51.03 105 PRO A CA 1
ATOM 788 C C . PRO A 1 105 ? 38.990 -7.434 27.031 1.00 51.03 105 PRO A C 1
ATOM 790 O O . PRO A 1 105 ? 39.027 -6.325 27.562 1.00 51.03 105 PRO A O 1
ATOM 793 N N . ARG A 1 106 ? 39.809 -8.447 27.343 1.00 47.81 106 ARG A N 1
ATOM 794 C CA . ARG A 1 106 ? 40.860 -8.456 28.378 1.00 47.81 106 ARG A CA 1
ATOM 795 C C . ARG A 1 106 ? 42.020 -7.516 28.076 1.00 47.81 106 ARG A C 1
ATOM 797 O O . ARG A 1 106 ? 42.370 -7.404 26.881 1.00 47.81 106 ARG A O 1
#

InterPro domains:
  IPR040607 Actin-like protein, N-terminal [PF17989] (9-89)
  IPR043129 ATPase, nucleotide binding domain [SSF53067] (6-88)

Organism: Thiomonas arsenitoxydans (strain DSM 22701 / CIP 110005 / 3As) (NCBI:txid426114)

Radius of gyration: 20.16 Å; chains: 1; bounding box: 57×37×63 Å

Secondary structure (DSSP, 8-state):
-PPPPEEEEEEE-SSEEEEEEEETTSPPEEEEEES--EE-S-HHHHHHHHHTT--S-EEEEETTEEEEESGGGGGG---S-TTTTT--------S-----------

Sequence (106 aa):
MAVIRFNLGLDVGYGNTKGVWSTDAGPEHNVIIPSVAHEIRDPKDYHALASAGQTDEVLVRVDGRHDVVGPSTAVYGRTLHDDYIHTPAVSRPGRGSLVHGVQGPR